Protein AF-A0A0F9GVN6-F1 (afdb_monomer_lite)

Foldseek 3Di:
DDDDDQDPDDDPVLVVQCVVDVVSSCLQRPLLVVLLDPPRPPSNVVSVLVNLADAPVVQLVVLLVVLVVVQVVVCVVPVDGDDPVVSVVSSVVSSVQLVVQQQVVVCVNPSNPHYHHPCSVVVHDD

Sequence (126 aa):
MGEIIQKHAWSSSRVKIMRECMKKYWYTYCLSWAGWKSSAPQDRQRAYMLKNMTNMPMFVGSITHDTIEMVIREGRKTGTWMSLEDAQKHAVQALRIGWLDSTNKRWQGSPKHHTNLAEHFYDEEI

Radius of gyration: 17.51 Å; chains: 1; bounding box: 41×37×42 Å

pLDDT: mean 93.63, std 9.24, range [40.44, 98.56]

Structure (mmCIF, N/CA/C/O backbone):
data_AF-A0A0F9GVN6-F1
#
_entry.id   AF-A0A0F9GVN6-F1
#
loop_
_atom_site.group_PDB
_atom_site.id
_atom_site.type_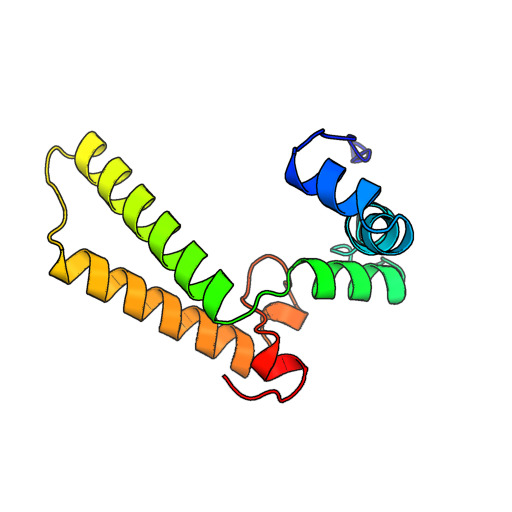symbol
_atom_site.label_atom_id
_atom_site.label_alt_id
_atom_site.label_comp_id
_atom_site.label_asym_id
_atom_site.label_entity_id
_atom_site.label_seq_id
_atom_site.pdbx_PDB_ins_code
_atom_site.Cartn_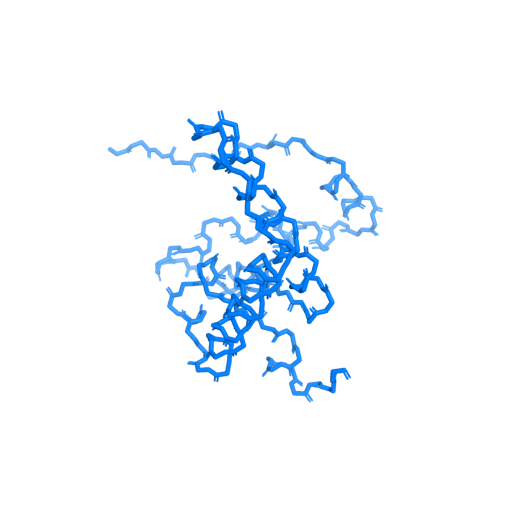x
_atom_site.Cartn_y
_atom_site.Cartn_z
_atom_site.occupancy
_atom_site.B_iso_or_equiv
_atom_site.auth_seq_id
_atom_site.auth_comp_id
_atom_site.auth_asym_id
_atom_site.auth_atom_id
_atom_site.pdbx_PDB_model_num
ATOM 1 N N . MET A 1 1 ? 19.279 24.370 -2.836 1.00 40.44 1 MET A N 1
ATOM 2 C CA . MET A 1 1 ? 18.335 23.238 -2.682 1.00 40.44 1 MET A CA 1
ATOM 3 C C . MET A 1 1 ? 19.133 22.043 -2.187 1.00 40.44 1 MET A C 1
ATOM 5 O O . MET A 1 1 ? 20.092 21.687 -2.855 1.00 40.44 1 MET A O 1
ATOM 9 N N . GLY A 1 2 ? 18.822 21.499 -1.008 1.00 54.03 2 GLY A N 1
ATOM 10 C CA . GLY A 1 2 ? 19.566 20.365 -0.446 1.00 54.03 2 GLY A CA 1
ATOM 11 C C . GLY A 1 2 ? 19.325 19.083 -1.243 1.00 54.03 2 GLY A C 1
ATOM 12 O O . GLY A 1 2 ? 18.186 18.772 -1.589 1.00 54.03 2 GLY A O 1
ATOM 13 N N . GLU A 1 3 ? 20.390 18.352 -1.556 1.00 63.12 3 GLU A N 1
ATOM 14 C CA . GLU A 1 3 ? 20.300 17.077 -2.261 1.00 63.12 3 GLU A CA 1
ATOM 15 C C . GLU A 1 3 ? 19.770 15.989 -1.312 1.00 63.12 3 GLU A C 1
ATOM 17 O O . GLU A 1 3 ? 20.313 15.759 -0.230 1.00 63.12 3 GLU A O 1
ATOM 22 N N . ILE A 1 4 ? 18.672 15.322 -1.685 1.00 66.94 4 ILE A N 1
ATOM 23 C CA . ILE A 1 4 ? 18.122 14.211 -0.897 1.00 66.94 4 ILE A CA 1
ATOM 24 C C . ILE A 1 4 ? 18.977 12.969 -1.162 1.00 66.94 4 ILE A C 1
ATOM 26 O O . ILE A 1 4 ? 18.778 12.253 -2.145 1.00 66.94 4 ILE A O 1
ATOM 30 N N . ILE A 1 5 ? 19.922 12.708 -0.263 1.00 68.00 5 ILE A N 1
ATOM 31 C CA . ILE A 1 5 ? 20.780 11.521 -0.297 1.00 68.00 5 ILE A CA 1
ATOM 32 C C . ILE A 1 5 ? 19.979 10.293 0.159 1.00 68.00 5 ILE A C 1
ATOM 34 O O . ILE A 1 5 ? 19.183 10.358 1.102 1.00 68.00 5 ILE A O 1
ATOM 38 N N . GLN A 1 6 ? 20.203 9.149 -0.492 1.00 67.56 6 GLN A N 1
ATOM 39 C CA . GLN A 1 6 ? 19.605 7.874 -0.100 1.00 67.56 6 GLN A CA 1
ATOM 40 C C . GLN A 1 6 ? 20.126 7.429 1.275 1.00 67.56 6 GLN A C 1
ATOM 42 O O . GLN A 1 6 ? 21.176 6.792 1.396 1.00 67.56 6 GLN A O 1
ATOM 47 N N . LYS A 1 7 ? 19.367 7.717 2.335 1.00 66.19 7 LYS A N 1
ATOM 48 C CA . LYS A 1 7 ? 19.651 7.168 3.665 1.00 66.19 7 LYS A CA 1
ATOM 49 C C . LYS A 1 7 ? 19.312 5.679 3.683 1.00 66.19 7 LYS A C 1
ATOM 51 O O . LYS A 1 7 ? 18.176 5.267 3.439 1.00 66.19 7 LYS A O 1
ATOM 56 N N . HIS A 1 8 ? 20.311 4.854 3.972 1.00 67.75 8 HIS A N 1
ATOM 57 C CA . HIS A 1 8 ? 20.140 3.414 4.105 1.00 67.75 8 HIS A CA 1
ATOM 58 C C . HIS A 1 8 ? 19.530 3.105 5.477 1.00 67.75 8 HIS A C 1
ATOM 60 O O . HIS A 1 8 ? 20.239 2.840 6.438 1.00 67.75 8 HIS A O 1
ATOM 66 N N . ALA A 1 9 ? 18.202 3.184 5.579 1.00 72.50 9 ALA A N 1
ATOM 67 C CA . ALA A 1 9 ? 17.482 2.763 6.777 1.00 72.50 9 ALA A CA 1
ATOM 68 C C . ALA A 1 9 ? 17.373 1.229 6.834 1.00 72.50 9 ALA A C 1
ATOM 70 O O . ALA A 1 9 ? 17.017 0.592 5.832 1.00 72.50 9 ALA A O 1
ATOM 71 N N . TRP A 1 10 ? 17.677 0.652 7.997 1.00 85.62 10 TRP A N 1
ATOM 72 C CA . TRP A 1 10 ? 17.495 -0.768 8.295 1.00 85.62 10 TRP A CA 1
ATOM 73 C C . TRP A 1 10 ? 16.026 -1.066 8.626 1.00 85.62 10 TRP A C 1
ATOM 75 O O . TRP A 1 10 ? 15.375 -0.293 9.325 1.00 85.62 10 TRP A O 1
ATOM 85 N N . SER A 1 11 ? 15.508 -2.194 8.139 1.00 90.56 11 SER A N 1
ATOM 86 C CA . SER A 1 11 ? 14.257 -2.791 8.618 1.00 90.56 11 SER A CA 1
ATOM 87 C C . SER A 1 11 ? 14.295 -4.306 8.434 1.00 90.56 11 SER A C 1
ATOM 89 O O . SER A 1 11 ? 14.986 -4.812 7.542 1.00 90.56 11 SER A O 1
ATOM 91 N N . SER A 1 12 ? 13.530 -5.035 9.248 1.00 94.31 12 SER A N 1
ATOM 92 C CA . SER A 1 12 ? 13.425 -6.497 9.155 1.00 94.31 12 SER A CA 1
ATOM 93 C C . SER A 1 12 ? 12.974 -6.949 7.760 1.00 94.31 12 SER A C 1
ATOM 95 O O . SER A 1 12 ? 13.613 -7.813 7.158 1.00 94.31 12 SER A O 1
ATOM 97 N N . SER A 1 13 ? 11.951 -6.307 7.188 1.00 91.56 13 SER A N 1
ATOM 98 C CA . SER A 1 13 ? 11.456 -6.603 5.836 1.00 91.56 13 SER A CA 1
ATOM 99 C C . SER A 1 13 ? 12.510 -6.353 4.754 1.00 91.56 13 SER A C 1
ATOM 101 O O . SER A 1 13 ? 12.654 -7.157 3.834 1.00 91.56 13 SER A O 1
ATOM 103 N N . ARG A 1 14 ? 13.300 -5.277 4.879 1.00 92.19 14 ARG A N 1
ATOM 104 C CA . ARG A 1 14 ? 14.360 -4.950 3.916 1.00 92.19 14 ARG A CA 1
ATOM 105 C C . ARG A 1 14 ? 15.487 -5.983 3.944 1.00 92.19 14 ARG A C 1
ATOM 107 O O . ARG A 1 14 ? 15.942 -6.410 2.884 1.00 92.19 14 ARG A O 1
ATOM 114 N N . VAL A 1 15 ? 15.899 -6.421 5.136 1.00 94.00 15 VAL A N 1
ATOM 115 C CA . VAL A 1 15 ? 16.897 -7.494 5.296 1.00 94.00 15 VAL A CA 1
ATOM 116 C C . VAL A 1 15 ? 16.367 -8.821 4.761 1.00 94.00 15 VAL A C 1
ATOM 118 O O . VAL A 1 15 ? 17.110 -9.539 4.096 1.00 94.00 15 VAL A O 1
ATOM 121 N N . LYS A 1 16 ? 15.088 -9.137 4.997 1.00 95.81 16 LYS A N 1
ATOM 122 C CA . LYS A 1 16 ? 14.457 -10.350 4.462 1.00 95.81 16 LYS A CA 1
ATOM 123 C C . LYS A 1 16 ? 14.515 -10.380 2.932 1.00 95.81 16 LYS A C 1
ATOM 125 O O . LYS A 1 16 ? 14.999 -11.361 2.383 1.00 95.81 16 LYS A O 1
ATOM 130 N N . ILE A 1 17 ? 14.122 -9.294 2.260 1.00 95.31 17 ILE A N 1
ATOM 131 C CA . ILE A 1 17 ? 14.180 -9.191 0.788 1.00 95.31 17 ILE A CA 1
ATOM 132 C C . ILE A 1 17 ? 15.619 -9.322 0.273 1.00 95.31 17 ILE A C 1
ATOM 134 O O . ILE A 1 17 ? 15.854 -10.003 -0.720 1.00 95.31 17 ILE A O 1
ATOM 138 N N . MET A 1 18 ? 16.583 -8.690 0.949 1.00 94.56 18 MET A N 1
ATOM 139 C CA . MET A 1 18 ? 18.003 -8.790 0.595 1.00 94.56 18 MET A CA 1
ATOM 140 C C . MET A 1 18 ? 18.510 -10.236 0.654 1.00 94.56 18 MET A C 1
ATOM 142 O O . MET A 1 18 ? 19.174 -10.685 -0.275 1.00 94.56 18 MET A O 1
ATOM 146 N N . ARG A 1 19 ? 18.175 -10.959 1.732 1.00 96.06 19 ARG A N 1
ATOM 147 C CA . ARG A 1 19 ? 18.558 -12.366 1.929 1.00 96.06 19 ARG A CA 1
ATOM 148 C C . ARG A 1 19 ? 17.839 -13.315 0.972 1.00 96.06 19 ARG A C 1
ATOM 150 O O . ARG A 1 19 ? 18.418 -14.322 0.593 1.00 96.06 19 ARG A O 1
ATOM 157 N N . GLU A 1 20 ? 16.602 -13.000 0.599 1.00 96.75 20 GLU A N 1
ATOM 158 C CA . GLU A 1 20 ? 15.813 -13.774 -0.362 1.00 96.75 20 GLU A CA 1
ATOM 159 C C . GLU A 1 20 ? 16.386 -13.651 -1.780 1.00 96.75 20 GLU A C 1
ATOM 161 O O . GLU A 1 20 ? 16.628 -14.655 -2.443 1.00 96.75 20 GLU A O 1
ATOM 166 N N . CYS A 1 21 ? 16.602 -12.422 -2.263 1.00 97.44 21 CYS A N 1
ATOM 167 C CA . CYS A 1 21 ? 17.130 -12.179 -3.601 1.00 97.44 21 CYS A CA 1
ATOM 168 C C . CYS A 1 21 ? 17.722 -10.769 -3.734 1.00 97.44 21 CYS A C 1
ATOM 170 O O . CYS A 1 21 ? 17.012 -9.757 -3.705 1.00 97.44 21 CYS A O 1
ATOM 172 N N . MET A 1 22 ? 19.028 -10.693 -4.004 1.00 95.69 22 MET A N 1
ATOM 173 C CA . MET A 1 22 ? 19.733 -9.421 -4.206 1.00 95.69 22 MET A CA 1
ATOM 174 C C . MET A 1 22 ? 19.202 -8.619 -5.401 1.00 95.69 22 MET A C 1
ATOM 176 O O . MET A 1 22 ? 19.141 -7.391 -5.341 1.00 95.69 22 MET A O 1
ATOM 180 N N . LYS A 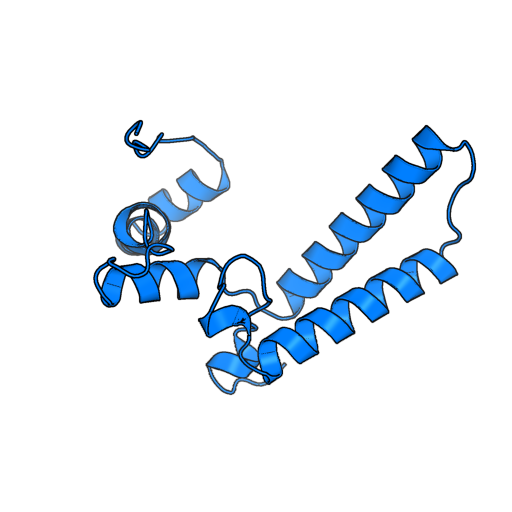1 23 ? 18.752 -9.290 -6.472 1.00 96.81 23 LYS A N 1
ATOM 181 C CA . LYS A 1 23 ? 18.144 -8.617 -7.631 1.00 96.81 23 LYS A CA 1
ATOM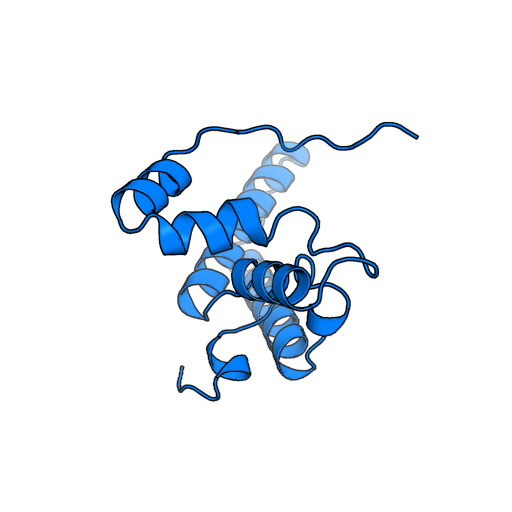 182 C C . LYS A 1 23 ? 16.818 -7.951 -7.244 1.00 96.81 23 LYS A C 1
ATOM 184 O O . LYS A 1 23 ? 16.614 -6.779 -7.553 1.00 96.81 23 LYS A O 1
ATOM 189 N N . LYS A 1 24 ? 15.956 -8.651 -6.496 1.00 96.06 24 LYS A N 1
ATOM 190 C CA . LYS A 1 24 ? 14.696 -8.109 -5.949 1.00 96.06 24 LYS A CA 1
ATOM 191 C C . LYS A 1 24 ? 14.957 -6.908 -5.040 1.00 96.06 24 LYS A C 1
ATOM 193 O O . LYS A 1 24 ? 14.299 -5.875 -5.175 1.00 96.06 24 LYS A O 1
ATOM 198 N N . TYR A 1 25 ? 15.955 -7.013 -4.162 1.00 95.19 25 TYR A N 1
ATOM 199 C CA . TYR A 1 25 ? 16.393 -5.909 -3.310 1.00 95.19 25 TYR A CA 1
ATOM 200 C C . TYR A 1 25 ? 16.823 -4.688 -4.125 1.00 95.19 25 TYR A C 1
ATOM 202 O O . TYR A 1 25 ? 16.386 -3.572 -3.835 1.00 95.19 25 TYR A O 1
ATOM 210 N N . TRP A 1 26 ? 17.631 -4.897 -5.166 1.00 95.44 26 TRP A N 1
ATOM 211 C CA . TRP A 1 26 ? 18.104 -3.819 -6.024 1.00 95.44 26 TRP A CA 1
ATOM 212 C C . TRP A 1 26 ? 16.945 -3.083 -6.705 1.00 95.44 26 TRP A C 1
ATOM 214 O O . TRP A 1 26 ? 16.871 -1.863 -6.583 1.00 95.44 26 TRP A O 1
ATOM 224 N N . TYR A 1 27 ? 15.984 -3.785 -7.318 1.00 96.44 27 TYR A N 1
ATOM 225 C CA . TYR A 1 27 ? 14.803 -3.136 -7.912 1.00 96.44 27 TYR A CA 1
ATOM 226 C C . TYR A 1 27 ? 13.966 -2.377 -6.869 1.00 96.44 27 TYR A C 1
ATOM 228 O O . TYR A 1 27 ? 13.569 -1.232 -7.089 1.00 96.44 27 TYR A O 1
ATOM 236 N N . THR A 1 28 ? 13.749 -2.986 -5.700 1.00 94.75 28 THR A N 1
ATOM 237 C CA . THR A 1 28 ? 12.856 -2.455 -4.657 1.00 94.75 28 THR A CA 1
ATOM 238 C C . THR A 1 28 ? 13.443 -1.248 -3.927 1.00 94.75 28 THR A C 1
ATOM 240 O O . THR A 1 28 ? 12.715 -0.309 -3.597 1.00 94.75 28 THR A O 1
ATOM 243 N N . TYR A 1 29 ? 14.746 -1.233 -3.649 1.00 92.88 29 TYR A N 1
ATOM 244 C CA . TYR A 1 29 ? 15.357 -0.218 -2.784 1.00 92.88 29 TYR A CA 1
ATOM 245 C C . TYR A 1 29 ? 16.392 0.661 -3.478 1.00 92.88 29 TYR A C 1
ATOM 247 O O . TYR A 1 29 ? 16.543 1.807 -3.058 1.00 92.88 29 TYR A O 1
ATOM 255 N N . CYS A 1 30 ? 17.082 0.159 -4.505 1.00 93.00 30 CYS A N 1
ATOM 256 C CA . CYS A 1 30 ? 18.135 0.897 -5.201 1.00 93.00 30 CYS A CA 1
ATOM 257 C C . CYS A 1 30 ? 17.605 1.565 -6.473 1.00 93.00 30 CYS A C 1
ATOM 259 O O . CYS A 1 30 ? 17.610 2.789 -6.551 1.00 93.00 30 CYS A O 1
ATOM 261 N N . LEU A 1 31 ? 17.102 0.794 -7.445 1.00 95.69 31 LEU A N 1
ATOM 262 C CA . LEU A 1 31 ? 16.656 1.346 -8.725 1.00 95.69 31 LEU A CA 1
ATOM 263 C C . LEU A 1 31 ? 15.455 2.274 -8.555 1.00 95.69 31 LEU A C 1
ATOM 265 O O . LEU A 1 31 ? 15.450 3.352 -9.135 1.00 95.69 31 LEU A O 1
ATOM 269 N N . SER A 1 32 ? 14.470 1.885 -7.741 1.00 95.25 32 SER A N 1
ATOM 270 C CA . SER A 1 32 ? 13.261 2.681 -7.489 1.00 95.25 32 SER A CA 1
ATOM 271 C C . SER A 1 32 ? 13.521 4.014 -6.774 1.00 95.25 32 SER A C 1
ATOM 273 O O . SER A 1 32 ? 12.636 4.874 -6.720 1.00 95.25 32 SER A O 1
ATOM 275 N N . TRP A 1 33 ? 14.703 4.202 -6.178 1.00 93.12 33 TRP A N 1
ATOM 276 C CA . TRP A 1 33 ? 15.039 5.444 -5.494 1.00 93.12 33 TRP A CA 1
ATOM 277 C C . TRP A 1 33 ? 15.026 6.615 -6.479 1.00 93.12 33 TRP A C 1
ATOM 279 O O . TRP A 1 33 ? 15.547 6.520 -7.585 1.00 93.12 33 TRP A O 1
ATOM 289 N N . ALA A 1 34 ? 14.426 7.734 -6.072 1.00 93.00 34 ALA A N 1
ATOM 290 C CA . ALA A 1 34 ? 14.180 8.908 -6.910 1.00 93.00 34 ALA A CA 1
ATOM 291 C C . ALA A 1 34 ? 13.292 8.665 -8.149 1.00 93.00 34 ALA A C 1
ATOM 293 O O . ALA A 1 34 ? 13.197 9.554 -8.992 1.00 93.00 34 ALA A O 1
ATOM 294 N N . GLY A 1 35 ? 12.603 7.522 -8.257 1.00 94.44 35 GLY A N 1
ATOM 295 C CA . GLY A 1 35 ? 11.698 7.240 -9.378 1.00 94.44 35 GLY A CA 1
ATOM 296 C C . GLY A 1 35 ? 10.368 7.988 -9.365 1.00 94.44 35 GLY A C 1
ATOM 297 O O . GLY A 1 35 ? 9.609 7.868 -10.314 1.00 94.44 35 GLY A O 1
ATOM 298 N N . TRP A 1 36 ? 10.108 8.808 -8.344 1.00 93.56 36 TRP A N 1
ATOM 299 C CA . TRP A 1 36 ? 8.999 9.770 -8.337 1.00 93.56 36 TRP A CA 1
ATOM 300 C C . TRP A 1 36 ? 9.297 11.053 -9.129 1.00 93.56 36 TRP A C 1
ATOM 302 O O . TRP A 1 36 ? 8.402 11.867 -9.334 1.00 93.56 36 TRP A O 1
ATOM 312 N N . LYS A 1 37 ? 10.556 11.298 -9.519 1.00 94.00 37 LYS A N 1
ATOM 313 C CA . LYS A 1 37 ? 10.917 12.488 -10.299 1.00 94.00 37 LYS A CA 1
ATOM 314 C C . LYS A 1 37 ? 10.464 12.299 -11.745 1.00 94.00 37 LYS A C 1
ATOM 316 O O . LYS A 1 37 ? 10.812 11.294 -12.356 1.00 94.00 37 LYS A O 1
ATOM 321 N N . SER A 1 38 ? 9.802 13.300 -12.321 1.00 90.88 38 SER A N 1
ATOM 322 C CA . SER A 1 38 ? 9.414 13.297 -13.742 1.00 90.88 38 SER A CA 1
ATOM 323 C C . SER A 1 38 ? 10.611 13.175 -14.695 1.00 90.88 38 SER A C 1
ATOM 325 O O . SER A 1 38 ? 10.482 12.621 -15.780 1.00 90.88 38 SER A O 1
ATOM 327 N N . SER A 1 39 ? 11.789 13.646 -14.272 1.00 94.81 39 SER A N 1
ATOM 328 C CA . SER A 1 39 ? 13.052 13.541 -15.012 1.00 94.81 39 SER A CA 1
ATOM 329 C C . SER A 1 39 ? 13.814 12.230 -14.788 1.00 94.81 39 SER A C 1
ATOM 331 O O . SER A 1 39 ? 14.909 12.061 -15.324 1.00 94.81 39 SER A O 1
ATOM 333 N N . ALA A 1 40 ? 13.298 11.305 -13.971 1.00 94.56 40 ALA A N 1
ATOM 334 C CA . ALA A 1 40 ? 13.962 10.026 -13.753 1.00 94.56 40 ALA A CA 1
ATOM 335 C C . ALA A 1 40 ? 13.940 9.166 -15.033 1.00 94.56 40 ALA A C 1
ATOM 337 O O . ALA A 1 40 ? 12.959 9.211 -15.774 1.00 94.56 40 ALA A O 1
ATOM 338 N N . PRO A 1 41 ? 14.963 8.330 -15.276 1.00 96.75 41 PRO A N 1
ATOM 339 C CA . PRO A 1 41 ? 14.917 7.316 -16.327 1.00 96.75 41 PRO A CA 1
ATOM 340 C C . PRO A 1 41 ? 13.671 6.416 -16.233 1.00 96.75 41 PRO A C 1
ATOM 342 O O . PRO A 1 41 ? 13.172 6.147 -15.135 1.00 96.75 41 PRO A O 1
ATOM 345 N N . GLN A 1 42 ? 13.163 5.951 -17.379 1.00 95.94 42 GLN A N 1
ATOM 346 C CA . GLN A 1 42 ? 11.897 5.205 -17.459 1.00 95.94 42 GLN A CA 1
ATOM 347 C C . GLN A 1 42 ? 11.899 3.913 -16.627 1.00 95.94 42 GLN A C 1
ATOM 349 O O . GLN A 1 42 ? 10.908 3.588 -15.976 1.00 95.94 42 GLN A O 1
ATOM 354 N N . ASP A 1 43 ? 13.012 3.186 -16.608 1.00 96.75 43 ASP A N 1
ATOM 355 C CA . ASP A 1 43 ? 13.199 1.968 -15.814 1.00 96.75 43 ASP A CA 1
ATOM 356 C C . ASP A 1 43 ? 13.104 2.239 -14.303 1.00 96.75 43 ASP A C 1
ATOM 358 O O . ASP A 1 43 ? 12.465 1.483 -13.569 1.00 96.75 43 ASP A O 1
ATOM 362 N N . ARG A 1 44 ? 13.663 3.358 -13.840 1.00 97.00 44 ARG A N 1
ATOM 363 C CA . ARG A 1 44 ? 13.570 3.830 -12.455 1.00 97.00 44 ARG A CA 1
ATOM 364 C C . ARG A 1 44 ? 12.154 4.272 -12.087 1.00 97.00 44 ARG A C 1
ATOM 366 O O . ARG A 1 44 ? 11.686 3.916 -11.004 1.00 97.00 44 ARG A O 1
ATOM 373 N N . GLN A 1 45 ? 11.461 4.998 -12.968 1.00 96.62 45 GLN A N 1
ATOM 374 C CA . GLN A 1 45 ? 10.046 5.343 -12.761 1.00 96.62 45 GLN A CA 1
ATOM 375 C C . GLN A 1 45 ? 9.185 4.079 -12.667 1.00 96.62 45 GLN A C 1
ATOM 377 O O . GLN A 1 45 ? 8.383 3.933 -11.744 1.00 96.62 45 GLN A O 1
ATOM 382 N N . ARG A 1 46 ? 9.417 3.111 -13.562 1.00 96.31 46 ARG A N 1
ATOM 383 C CA . ARG A 1 46 ? 8.723 1.820 -13.555 1.00 96.31 46 ARG A CA 1
ATOM 384 C C . ARG A 1 46 ? 9.008 1.025 -12.283 1.00 96.31 46 ARG A C 1
ATOM 386 O O . ARG A 1 46 ? 8.071 0.531 -11.668 1.00 96.31 46 ARG A O 1
ATOM 393 N N . ALA A 1 47 ? 10.264 0.939 -11.847 1.00 97.25 47 ALA A N 1
ATOM 394 C CA . ALA A 1 47 ? 10.625 0.273 -10.596 1.00 97.25 47 ALA A CA 1
ATOM 395 C C . ALA A 1 47 ? 9.966 0.937 -9.376 1.00 97.25 47 ALA A C 1
ATOM 397 O O . ALA A 1 47 ? 9.541 0.247 -8.452 1.00 97.25 47 ALA A O 1
ATOM 398 N N . TYR A 1 48 ? 9.852 2.268 -9.371 1.00 97.06 48 TYR A N 1
ATOM 399 C CA . TYR A 1 48 ? 9.137 2.998 -8.327 1.00 97.06 48 TYR A CA 1
ATOM 400 C C . TYR A 1 48 ? 7.635 2.727 -8.343 1.00 97.06 48 TYR A C 1
ATOM 402 O O . TYR A 1 48 ? 7.066 2.469 -7.286 1.00 97.06 48 TYR A O 1
ATOM 410 N N . MET A 1 49 ? 7.001 2.725 -9.514 1.00 97.12 49 MET A N 1
ATOM 411 C CA . MET A 1 49 ? 5.588 2.376 -9.641 1.00 97.12 49 MET A CA 1
ATOM 412 C C . MET A 1 49 ? 5.324 0.950 -9.143 1.00 97.12 49 MET A C 1
ATOM 414 O O . MET A 1 49 ? 4.508 0.766 -8.245 1.00 97.12 49 MET A O 1
ATOM 418 N N . LEU A 1 50 ? 6.085 -0.033 -9.636 1.00 96.56 50 LEU A N 1
ATOM 419 C CA . LEU A 1 50 ? 5.920 -1.441 -9.260 1.00 96.56 50 LEU A CA 1
ATOM 420 C C . LEU A 1 50 ? 6.170 -1.680 -7.767 1.00 96.56 50 LEU A C 1
ATOM 422 O O . LEU A 1 50 ? 5.501 -2.498 -7.153 1.00 96.56 50 LEU A O 1
ATOM 426 N N . LYS A 1 51 ? 7.102 -0.942 -7.155 1.00 95.69 51 LYS A N 1
ATOM 427 C CA . LYS A 1 51 ? 7.344 -1.005 -5.708 1.00 95.69 51 LYS A CA 1
ATOM 428 C C . LYS A 1 51 ? 6.138 -0.558 -4.874 1.00 95.69 51 LYS A C 1
ATOM 430 O O . LYS A 1 51 ? 5.974 -1.065 -3.770 1.00 95.69 51 LYS A O 1
ATOM 435 N N . ASN A 1 52 ? 5.379 0.437 -5.337 1.00 96.88 52 ASN A N 1
ATOM 436 C CA . ASN A 1 52 ? 4.217 0.963 -4.609 1.00 96.88 52 ASN A CA 1
ATOM 437 C C . ASN A 1 52 ? 2.910 0.231 -4.971 1.00 96.88 52 ASN A C 1
ATOM 439 O O . ASN A 1 52 ? 1.853 0.585 -4.459 1.00 96.88 52 ASN A O 1
ATOM 443 N N . MET A 1 53 ? 2.977 -0.781 -5.837 1.00 97.12 53 MET A N 1
ATOM 444 C CA . MET A 1 53 ? 1.856 -1.669 -6.124 1.00 97.12 53 MET A CA 1
ATOM 445 C C . MET A 1 53 ? 1.521 -2.524 -4.897 1.00 97.12 53 MET A C 1
ATOM 447 O O . MET A 1 53 ? 2.399 -2.890 -4.113 1.00 97.12 53 MET A O 1
ATOM 451 N N . THR A 1 54 ? 0.247 -2.858 -4.750 1.00 97.44 54 THR A N 1
ATOM 452 C CA . THR A 1 54 ? -0.273 -3.767 -3.725 1.00 97.44 54 THR A CA 1
ATOM 453 C C . THR A 1 54 ? -1.196 -4.786 -4.387 1.00 97.44 54 THR A C 1
ATOM 455 O O . THR A 1 54 ? -1.486 -4.678 -5.572 1.00 97.44 54 THR A O 1
ATOM 458 N N . ASN A 1 55 ? -1.654 -5.780 -3.642 1.00 96.88 55 ASN A N 1
ATOM 459 C CA . ASN A 1 55 ? -2.714 -6.690 -4.068 1.00 96.88 55 ASN A CA 1
ATOM 460 C C . ASN A 1 55 ? -3.920 -6.549 -3.135 1.00 96.88 55 ASN A C 1
ATOM 462 O O . ASN A 1 55 ? -3.833 -5.859 -2.108 1.00 96.88 55 ASN A O 1
ATOM 466 N N . MET A 1 56 ? -5.038 -7.173 -3.488 1.00 96.88 56 MET A N 1
ATOM 467 C CA . MET A 1 56 ? -6.294 -7.025 -2.762 1.00 96.88 56 MET A CA 1
ATOM 468 C C . MET A 1 56 ? -6.182 -7.469 -1.289 1.00 96.88 56 MET A C 1
ATOM 470 O O . MET A 1 56 ? -6.560 -6.679 -0.416 1.00 96.88 56 MET A O 1
ATOM 474 N N . PRO A 1 57 ? -5.577 -8.629 -0.944 1.00 97.00 57 PRO A N 1
ATOM 475 C CA . PRO A 1 57 ? -5.393 -9.021 0.457 1.00 97.00 57 PRO A CA 1
ATOM 476 C C . PRO A 1 57 ? -4.532 -8.039 1.263 1.00 97.00 57 PRO A C 1
ATOM 478 O O . PRO A 1 57 ? -4.888 -7.674 2.386 1.00 97.00 57 PRO A O 1
ATOM 481 N N . MET A 1 58 ? -3.410 -7.576 0.698 1.00 97.38 58 MET A N 1
ATOM 482 C CA . MET A 1 58 ? -2.548 -6.592 1.361 1.00 97.38 58 MET A CA 1
ATOM 483 C C . MET A 1 58 ? -3.266 -5.255 1.542 1.00 97.38 58 MET A C 1
ATOM 485 O O . MET A 1 58 ? -3.142 -4.638 2.599 1.00 97.38 58 MET A O 1
ATOM 489 N N . PHE A 1 59 ? -4.046 -4.828 0.547 1.00 98.06 59 PHE A N 1
ATOM 490 C CA . PHE A 1 59 ? -4.775 -3.566 0.594 1.00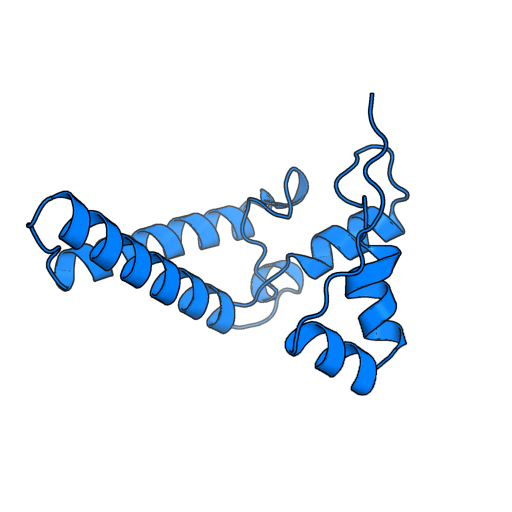 98.06 59 PHE A CA 1
ATOM 491 C C . PHE A 1 59 ? -5.871 -3.573 1.667 1.00 98.06 59 PHE A C 1
ATOM 493 O O . PHE A 1 59 ? -5.953 -2.638 2.464 1.00 98.06 59 PHE A O 1
ATOM 500 N N . VAL A 1 60 ? -6.652 -4.656 1.758 1.00 98.12 60 VAL A N 1
ATOM 501 C CA . VAL A 1 60 ? -7.636 -4.854 2.838 1.00 98.12 60 VAL A CA 1
ATOM 502 C C . VAL A 1 60 ? -6.954 -4.837 4.209 1.00 98.12 60 VAL A C 1
ATOM 504 O O . VAL A 1 60 ? -7.456 -4.205 5.143 1.00 98.12 60 VAL A O 1
ATOM 507 N N . GLY A 1 61 ? -5.789 -5.481 4.329 1.00 98.19 61 GLY A N 1
ATOM 508 C CA . GLY A 1 61 ? -4.977 -5.443 5.543 1.00 98.19 61 GLY A CA 1
ATOM 509 C C . GLY A 1 61 ? -4.587 -4.015 5.936 1.00 98.19 61 GLY A C 1
ATOM 510 O O . GLY A 1 61 ? -4.839 -3.605 7.068 1.00 98.19 61 GLY A O 1
ATOM 511 N N . SER A 1 62 ? -4.042 -3.233 5.000 1.00 98.06 62 SER A N 1
ATOM 512 C CA . SER A 1 62 ? -3.686 -1.826 5.234 1.00 98.06 62 SER A CA 1
ATOM 513 C C . SER A 1 62 ? -4.884 -0.987 5.675 1.00 98.06 62 SER A C 1
ATOM 515 O O . SER A 1 62 ? -4.803 -0.340 6.714 1.00 98.06 62 SER A O 1
ATOM 517 N N . ILE A 1 63 ? -6.022 -1.073 4.976 1.00 98.56 63 ILE A N 1
ATOM 518 C CA . ILE A 1 63 ? -7.250 -0.354 5.361 1.00 98.56 63 ILE A CA 1
ATOM 519 C C . ILE A 1 63 ? -7.685 -0.716 6.781 1.00 98.56 63 ILE A C 1
ATOM 521 O O . ILE A 1 63 ? -8.098 0.153 7.550 1.00 98.56 63 ILE A O 1
ATOM 525 N N . THR A 1 64 ? -7.599 -1.997 7.138 1.00 98.38 64 THR A N 1
ATOM 526 C CA . THR A 1 64 ? -7.966 -2.470 8.475 1.00 98.38 64 THR A CA 1
ATOM 527 C C . THR A 1 64 ? -7.063 -1.842 9.535 1.00 98.38 64 THR A C 1
ATOM 529 O O . THR A 1 64 ? -7.562 -1.304 10.524 1.00 98.38 64 THR A O 1
ATOM 532 N N . HIS A 1 65 ? -5.745 -1.851 9.316 1.00 98.50 65 HIS A N 1
ATOM 533 C CA . HIS A 1 65 ? -4.784 -1.217 10.219 1.00 98.50 65 HIS A CA 1
ATOM 534 C C . HIS A 1 65 ? -5.011 0.296 10.343 1.00 98.50 65 HIS A C 1
ATOM 536 O O . HIS A 1 65 ? -5.077 0.798 11.466 1.00 98.50 65 HIS A O 1
ATOM 542 N N . ASP A 1 66 ? -5.205 0.997 9.226 1.00 98.25 66 ASP A N 1
ATOM 543 C CA . ASP A 1 66 ? -5.436 2.446 9.200 1.00 98.25 66 ASP A CA 1
ATOM 544 C C . ASP A 1 66 ? -6.741 2.821 9.920 1.00 98.25 66 ASP A C 1
ATOM 546 O O . ASP A 1 66 ? -6.804 3.801 10.666 1.00 98.25 66 ASP A O 1
ATOM 550 N N . THR A 1 67 ? -7.786 2.002 9.755 1.00 98.44 67 THR A N 1
ATOM 551 C CA . THR A 1 67 ? -9.071 2.188 10.442 1.00 98.44 67 THR A CA 1
ATOM 552 C C . THR A 1 67 ? -8.912 2.010 11.951 1.00 98.44 67 THR A C 1
ATOM 554 O O . THR A 1 67 ? -9.398 2.838 12.719 1.00 98.44 67 THR A O 1
ATOM 557 N N . ILE A 1 68 ? -8.197 0.970 12.397 1.00 98.25 68 ILE A N 1
ATOM 558 C CA . ILE A 1 68 ? -7.919 0.743 13.824 1.00 98.25 68 ILE A CA 1
ATOM 559 C C . ILE A 1 68 ? -7.112 1.908 14.407 1.00 98.25 68 ILE A C 1
ATOM 561 O O . ILE A 1 68 ? -7.448 2.405 15.485 1.00 98.25 68 ILE A O 1
ATOM 565 N N . GLU A 1 69 ? -6.073 2.369 13.704 1.00 98.38 69 GLU A N 1
ATOM 566 C CA . GLU A 1 69 ? -5.282 3.526 14.129 1.00 98.38 69 GLU A CA 1
ATOM 567 C C . GLU A 1 69 ? -6.168 4.766 14.295 1.00 98.38 69 GLU A C 1
ATOM 569 O O . GLU A 1 69 ? -6.105 5.431 15.332 1.00 98.38 69 GLU A O 1
ATOM 574 N N . MET A 1 70 ? -7.020 5.054 13.308 1.00 97.81 70 MET A N 1
ATOM 575 C CA . MET A 1 70 ? -7.945 6.185 13.337 1.00 97.81 70 MET A CA 1
ATOM 576 C C . MET A 1 70 ? -8.887 6.111 14.544 1.00 97.81 70 MET A C 1
ATOM 578 O O . MET A 1 70 ? -8.971 7.081 15.299 1.00 97.81 70 MET A O 1
ATOM 582 N N . VAL A 1 71 ? -9.514 4.956 14.791 1.00 98.19 71 VAL A N 1
ATOM 583 C CA . VAL A 1 71 ? -10.406 4.755 15.946 1.00 98.19 71 VAL A CA 1
ATOM 584 C C . VAL A 1 71 ? -9.668 5.010 17.262 1.00 98.19 71 VAL A C 1
ATOM 586 O O . VAL A 1 71 ? -10.177 5.722 18.129 1.00 98.19 71 VAL A O 1
ATOM 589 N N . ILE A 1 72 ? -8.449 4.479 17.411 1.00 98.25 72 ILE A N 1
ATOM 590 C CA . ILE A 1 72 ? -7.640 4.668 18.623 1.00 98.25 72 ILE A CA 1
ATOM 591 C C . ILE A 1 72 ? -7.246 6.133 18.803 1.00 98.25 72 ILE A C 1
ATOM 593 O O . ILE A 1 72 ? -7.329 6.667 19.912 1.00 98.25 72 ILE A O 1
ATOM 597 N N . ARG A 1 73 ? -6.798 6.786 17.730 1.00 97.94 73 ARG A N 1
ATOM 598 C CA . ARG A 1 73 ? -6.322 8.168 17.770 1.00 97.94 73 ARG A CA 1
ATOM 599 C C . ARG A 1 73 ? -7.448 9.134 18.122 1.00 97.94 73 ARG A C 1
ATOM 601 O O . ARG A 1 73 ? -7.275 9.948 19.028 1.00 97.94 73 ARG A O 1
ATOM 608 N N . GLU A 1 74 ? -8.593 9.030 17.451 1.00 97.06 74 GLU A N 1
ATOM 609 C CA . GLU A 1 74 ? -9.732 9.917 17.703 1.00 97.06 74 GLU A CA 1
ATOM 610 C C . GLU A 1 74 ? -10.390 9.626 19.058 1.00 97.06 74 GLU A C 1
ATOM 612 O O . GLU A 1 74 ? -10.723 10.565 19.786 1.00 97.06 74 GLU A O 1
ATOM 617 N N . GLY A 1 75 ? -10.475 8.354 19.461 1.00 97.69 75 GLY A N 1
ATOM 618 C CA . GLY A 1 75 ? -10.966 7.965 20.785 1.00 97.69 75 GLY A CA 1
ATOM 619 C C . GLY A 1 75 ? -10.119 8.539 21.919 1.00 97.69 75 GLY A C 1
ATOM 620 O O . GLY A 1 75 ? -10.647 9.149 22.846 1.00 97.69 75 GLY A O 1
ATOM 621 N N . ARG A 1 76 ? -8.786 8.449 21.813 1.00 97.62 76 ARG A N 1
ATOM 622 C CA . ARG A 1 76 ? -7.866 9.053 22.795 1.00 97.62 76 ARG A CA 1
ATOM 623 C C . ARG A 1 76 ? -7.937 10.577 22.827 1.00 97.62 76 ARG A C 1
ATOM 625 O O . ARG A 1 76 ? -7.754 11.164 23.887 1.00 97.62 76 ARG A O 1
ATOM 632 N N . LYS A 1 77 ? -8.162 11.215 21.678 1.00 97.44 77 LYS A N 1
ATOM 633 C CA . LYS A 1 77 ? -8.206 12.676 21.553 1.00 97.44 77 LYS A CA 1
ATOM 634 C C . LYS A 1 77 ? -9.510 13.276 22.082 1.00 97.44 77 LYS A C 1
ATOM 636 O O . LYS A 1 77 ? -9.479 14.348 22.676 1.00 97.44 77 LYS A O 1
ATOM 641 N N . THR A 1 78 ? -10.641 12.621 21.830 1.00 96.81 78 THR A N 1
ATOM 642 C CA . THR A 1 78 ? -11.983 13.166 22.106 1.00 96.81 78 THR A CA 1
ATOM 643 C C . THR A 1 78 ? -12.656 12.548 23.330 1.00 96.81 78 THR A C 1
ATOM 645 O O . THR A 1 78 ? -13.649 13.084 23.813 1.00 96.81 78 THR A O 1
ATOM 648 N N . GLY A 1 79 ? -12.160 11.405 23.814 1.00 96.50 79 GLY A N 1
ATOM 649 C CA . GLY A 1 79 ? -12.818 10.595 24.842 1.00 96.50 79 GLY A CA 1
ATOM 650 C C . GLY A 1 79 ? -14.030 9.804 24.334 1.00 96.50 79 GLY A C 1
ATOM 651 O O . GLY A 1 79 ? -14.596 9.022 25.093 1.00 96.50 79 GLY A O 1
ATOM 652 N N . THR A 1 80 ? -14.419 9.971 23.065 1.00 95.19 80 THR A N 1
ATOM 653 C CA . THR A 1 80 ? -15.554 9.274 22.448 1.00 95.19 80 THR A CA 1
ATOM 654 C C . THR A 1 80 ? -15.052 8.234 21.458 1.00 95.19 80 THR A C 1
ATOM 656 O O . THR A 1 80 ? -14.313 8.550 20.528 1.00 95.19 80 THR A O 1
ATOM 659 N N . TRP A 1 81 ? -15.466 6.984 21.647 1.00 95.94 81 TRP A N 1
ATOM 660 C CA . TRP A 1 81 ? -15.044 5.869 20.805 1.00 95.94 81 TRP A CA 1
ATOM 661 C C . TRP A 1 81 ? -16.024 5.650 19.656 1.00 95.94 81 TRP A C 1
ATOM 663 O O . TRP A 1 81 ? -17.237 5.644 19.855 1.00 95.94 81 TRP A O 1
ATOM 673 N N . MET A 1 82 ? -15.483 5.450 18.456 1.00 96.44 82 MET A N 1
ATOM 674 C CA . MET A 1 82 ? -16.272 5.096 17.280 1.00 96.44 82 MET A CA 1
ATOM 675 C C . MET A 1 82 ? -16.904 3.711 17.459 1.00 96.44 82 MET A C 1
ATOM 677 O O . MET A 1 82 ? -16.269 2.797 17.991 1.00 96.44 82 MET A O 1
ATOM 681 N N . SER A 1 83 ? -18.143 3.550 16.992 1.00 97.56 83 SER A N 1
ATOM 682 C CA . SER A 1 83 ? -18.800 2.245 16.972 1.00 97.56 83 SER A CA 1
ATOM 683 C C . SER A 1 83 ? -18.115 1.298 15.975 1.00 97.56 83 SER A C 1
ATOM 685 O O . SER A 1 83 ? -17.487 1.732 15.006 1.00 97.56 83 SER A O 1
ATOM 687 N N . LEU A 1 84 ? -18.260 -0.016 16.181 1.00 97.31 84 LEU A N 1
ATOM 688 C CA . LEU A 1 84 ? -17.762 -1.006 15.220 1.00 97.31 84 LEU A CA 1
ATOM 689 C C . LEU A 1 84 ? -18.389 -0.806 13.832 1.00 97.31 84 LEU A C 1
ATOM 691 O O . LEU A 1 84 ? -17.695 -0.914 12.824 1.00 97.31 84 LEU A O 1
ATOM 695 N N . GLU A 1 85 ? -19.683 -0.491 13.784 1.00 98.19 85 GLU A N 1
ATOM 696 C CA . GLU A 1 85 ? -20.412 -0.291 12.533 1.00 98.19 85 GLU A CA 1
ATOM 697 C C . GLU A 1 85 ? -19.859 0.904 11.743 1.00 98.19 85 GLU A C 1
ATOM 699 O O . GLU A 1 85 ? -19.634 0.805 10.536 1.00 98.19 85 GLU A O 1
ATOM 704 N N . ASP A 1 86 ? -19.572 2.020 12.415 1.00 97.88 86 ASP A N 1
ATOM 705 C CA . ASP A 1 86 ? -19.008 3.205 11.762 1.00 97.88 86 ASP A CA 1
ATOM 706 C C . ASP A 1 86 ? -17.573 2.962 11.285 1.00 97.88 86 ASP A C 1
ATOM 708 O O . ASP A 1 86 ? -17.208 3.375 10.181 1.00 97.88 86 ASP A O 1
ATOM 712 N N . ALA A 1 87 ? -16.777 2.219 12.060 1.00 98.06 87 ALA A N 1
ATOM 713 C CA . ALA A 1 87 ? -15.437 1.810 11.648 1.00 98.06 87 ALA A CA 1
ATOM 714 C C . ALA A 1 87 ? -15.484 0.904 10.405 1.00 98.06 87 ALA A C 1
ATOM 716 O O . ALA A 1 87 ? -14.722 1.101 9.458 1.00 98.06 87 ALA A O 1
ATOM 717 N N . GLN A 1 88 ? -16.421 -0.047 10.355 1.00 98.31 88 GLN A N 1
ATOM 718 C CA . GLN A 1 88 ? -16.633 -0.896 9.180 1.00 98.31 88 GLN A CA 1
ATOM 719 C C . GLN A 1 88 ? -17.078 -0.082 7.960 1.00 98.31 88 GLN A C 1
ATOM 721 O O . GLN A 1 88 ? -16.546 -0.283 6.867 1.00 98.31 88 GLN A O 1
ATOM 726 N N . LYS A 1 89 ? -17.999 0.877 8.129 1.00 98.31 89 LYS A N 1
ATOM 727 C CA . LYS A 1 89 ? -18.405 1.797 7.053 1.00 98.31 89 LYS A CA 1
ATOM 728 C C . LYS A 1 89 ? -17.215 2.597 6.526 1.00 98.31 89 LYS A C 1
ATOM 730 O O . LYS A 1 89 ? -17.064 2.724 5.311 1.00 98.31 89 LYS A O 1
ATOM 735 N N . HIS A 1 90 ? -16.352 3.087 7.416 1.00 97.94 90 HIS A N 1
ATOM 736 C CA . HIS A 1 90 ? -15.131 3.793 7.036 1.00 97.94 90 HIS A CA 1
ATOM 737 C C . HIS A 1 90 ? -14.186 2.900 6.220 1.00 97.94 90 HIS A C 1
ATOM 739 O O . HIS A 1 90 ? -13.751 3.295 5.138 1.00 97.94 90 HIS A O 1
ATOM 745 N N . ALA A 1 91 ? -13.934 1.674 6.685 1.00 98.44 91 ALA A N 1
ATOM 746 C CA . ALA A 1 91 ? -13.083 0.712 5.990 1.00 98.44 91 ALA A CA 1
ATOM 747 C C . ALA A 1 91 ? -13.630 0.352 4.596 1.00 98.44 91 ALA A C 1
ATOM 749 O O . ALA A 1 91 ? -12.899 0.389 3.607 1.00 98.44 91 ALA A O 1
ATOM 750 N N . VAL A 1 92 ? -14.934 0.074 4.481 1.00 98.31 92 VAL A N 1
ATOM 751 C CA . VAL A 1 92 ? -15.587 -0.201 3.188 1.00 98.31 92 VAL A CA 1
ATOM 752 C C . VAL A 1 92 ? -15.488 1.004 2.252 1.00 98.31 92 VAL A C 1
ATOM 754 O O . VAL A 1 92 ? -15.254 0.837 1.054 1.00 98.31 92 VAL A O 1
ATOM 757 N N . GLN A 1 93 ? -15.634 2.223 2.773 1.00 98.44 93 GLN A N 1
ATOM 758 C CA . GLN A 1 93 ? -15.486 3.426 1.960 1.00 98.44 93 GLN A CA 1
ATOM 759 C C . GLN A 1 93 ? -14.045 3.602 1.461 1.00 98.44 93 GLN A C 1
ATOM 761 O O . GLN A 1 93 ? -13.848 3.900 0.283 1.00 98.44 93 GLN A O 1
ATOM 766 N N . ALA A 1 94 ? -13.043 3.370 2.313 1.00 98.12 94 ALA A N 1
ATOM 767 C CA . ALA A 1 94 ? -11.634 3.404 1.922 1.00 98.12 94 ALA A CA 1
ATOM 768 C C . ALA A 1 94 ? -11.315 2.348 0.848 1.00 98.12 94 ALA A C 1
ATOM 770 O O . ALA A 1 94 ? -10.642 2.653 -0.140 1.00 98.12 94 ALA A O 1
ATOM 771 N N . LEU A 1 95 ? -11.882 1.144 0.982 1.00 98.19 95 LEU A N 1
ATOM 772 C CA . LEU A 1 95 ? -11.770 0.079 -0.014 1.00 98.19 95 LEU A CA 1
ATOM 773 C C . LEU A 1 95 ? -12.326 0.513 -1.372 1.00 98.19 95 LEU A C 1
ATOM 775 O O . LEU A 1 95 ? -11.643 0.381 -2.384 1.00 98.19 95 LEU A O 1
ATOM 779 N N . ARG A 1 96 ? -13.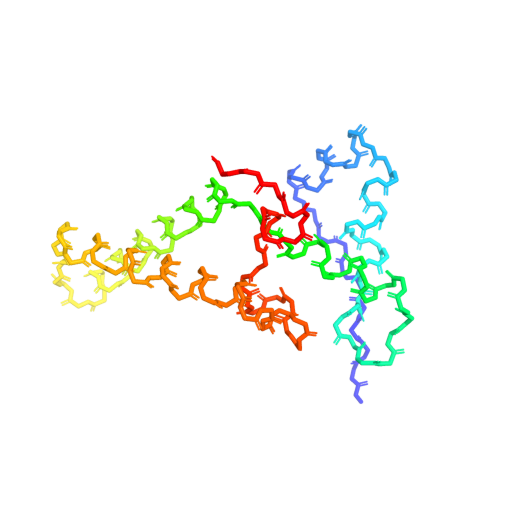539 1.081 -1.397 1.00 98.12 96 ARG A N 1
ATOM 780 C CA . ARG A 1 96 ? -14.180 1.576 -2.628 1.00 98.12 96 ARG A CA 1
ATOM 781 C C . ARG A 1 96 ? -13.360 2.671 -3.303 1.00 98.12 96 ARG A C 1
ATOM 783 O O . ARG A 1 96 ? -13.230 2.663 -4.524 1.00 98.12 96 ARG A O 1
ATOM 790 N N . ILE A 1 97 ? -12.802 3.599 -2.525 1.00 97.81 97 ILE A N 1
ATOM 791 C CA . ILE A 1 97 ? -11.952 4.671 -3.056 1.00 97.81 97 ILE A CA 1
ATOM 792 C C . ILE A 1 97 ? -10.693 4.082 -3.697 1.00 97.81 97 ILE A C 1
ATOM 794 O O . ILE A 1 97 ? -10.403 4.398 -4.848 1.00 97.81 97 ILE A O 1
ATOM 798 N N . GLY A 1 98 ? -9.976 3.195 -3.002 1.00 97.50 98 GLY A N 1
ATOM 799 C CA . GLY A 1 98 ? -8.763 2.588 -3.555 1.00 97.50 98 GLY A CA 1
ATOM 800 C C . GLY A 1 98 ? -9.027 1.677 -4.753 1.00 97.50 98 GLY A C 1
ATOM 801 O O . GLY A 1 98 ? -8.248 1.667 -5.705 1.00 97.50 98 GLY A O 1
ATOM 802 N N . TRP A 1 99 ? -10.159 0.970 -4.753 1.00 97.62 99 TRP A N 1
ATOM 803 C CA . TRP A 1 99 ? -10.626 0.212 -5.910 1.00 97.62 99 TRP A CA 1
ATOM 804 C C . TRP A 1 99 ? -10.771 1.120 -7.137 1.00 97.62 99 TRP A C 1
ATOM 806 O O . TRP A 1 99 ? -10.145 0.876 -8.167 1.00 97.62 99 TRP A O 1
ATOM 816 N N . LEU A 1 100 ? -11.516 2.225 -6.998 1.00 97.62 100 LEU A N 1
ATOM 817 C CA . LEU A 1 100 ? -11.705 3.209 -8.065 1.00 97.62 100 LEU A CA 1
ATOM 818 C C . LEU A 1 100 ? -10.394 3.882 -8.488 1.00 97.62 100 LEU A C 1
ATOM 820 O O . LEU A 1 100 ? -10.214 4.149 -9.676 1.00 97.62 100 LEU A O 1
ATOM 824 N N . ASP A 1 101 ? -9.482 4.164 -7.557 1.00 96.94 101 ASP A N 1
ATOM 825 C CA . ASP A 1 101 ? -8.160 4.714 -7.872 1.00 96.94 101 ASP A CA 1
ATOM 826 C C . ASP A 1 101 ? -7.366 3.775 -8.789 1.00 96.94 101 ASP A C 1
ATOM 828 O O . ASP A 1 101 ? -6.773 4.226 -9.777 1.00 96.94 101 ASP A O 1
ATOM 832 N N . SER A 1 102 ? -7.415 2.473 -8.500 1.00 97.25 102 SER A N 1
ATOM 833 C CA . SER A 1 102 ? -6.750 1.451 -9.299 1.00 97.25 102 SER A CA 1
ATOM 834 C C . SER A 1 102 ? -7.413 1.268 -10.663 1.00 97.25 102 SER A C 1
ATOM 836 O O . SER A 1 102 ? -6.707 1.276 -11.672 1.00 97.25 102 SER A O 1
ATOM 838 N N . THR A 1 103 ? -8.745 1.151 -10.718 1.00 96.94 103 THR A N 1
ATOM 839 C CA . THR A 1 103 ? -9.500 0.997 -11.976 1.00 96.94 103 THR A CA 1
ATOM 840 C C . THR A 1 103 ? -9.283 2.190 -12.909 1.00 96.94 103 THR A C 1
ATOM 842 O O . THR A 1 103 ? -9.035 2.018 -14.099 1.00 96.94 103 THR A O 1
ATOM 845 N N . ASN A 1 104 ? -9.297 3.412 -12.367 1.00 97.12 104 ASN A N 1
ATOM 846 C CA . ASN A 1 104 ? -9.080 4.642 -13.136 1.00 97.12 104 ASN A CA 1
ATOM 847 C C . ASN A 1 104 ? -7.594 4.957 -13.386 1.00 97.12 104 ASN A C 1
ATOM 849 O O . ASN A 1 104 ? -7.276 6.027 -13.902 1.00 97.12 104 ASN A O 1
ATOM 853 N N . LYS A 1 105 ? -6.675 4.061 -13.000 1.00 96.75 105 LYS A N 1
ATOM 854 C CA . LYS A 1 105 ? -5.221 4.189 -13.199 1.00 96.75 105 LYS A CA 1
ATOM 855 C C . LYS A 1 105 ? -4.627 5.498 -12.656 1.00 96.75 105 LYS A C 1
ATOM 857 O O . LYS A 1 105 ? -3.629 6.001 -13.176 1.00 96.75 105 LYS A O 1
ATOM 862 N N . ARG A 1 106 ? -5.189 6.044 -11.569 1.00 95.81 106 ARG A N 1
ATOM 863 C CA . ARG A 1 106 ? -4.733 7.317 -10.966 1.00 95.81 106 ARG A CA 1
ATOM 864 C C . ARG A 1 106 ? -3.289 7.261 -10.463 1.00 95.81 106 ARG A C 1
ATOM 866 O O . ARG A 1 106 ? -2.596 8.277 -10.421 1.00 95.81 106 ARG A O 1
ATOM 873 N N . TRP A 1 107 ? -2.802 6.061 -10.159 1.00 94.12 107 TRP A N 1
ATOM 874 C CA . TRP A 1 107 ? -1.412 5.797 -9.796 1.00 94.12 107 TRP A CA 1
ATOM 875 C C . TRP A 1 107 ? -0.399 6.190 -10.880 1.00 94.12 107 TRP A C 1
ATOM 877 O O . TRP A 1 107 ? 0.761 6.392 -10.542 1.00 94.12 107 TRP A O 1
ATOM 887 N N . GLN A 1 108 ? -0.787 6.365 -12.150 1.00 92.69 108 GLN A N 1
ATOM 888 C CA . GLN A 1 108 ? 0.145 6.799 -13.203 1.00 92.69 108 GLN A CA 1
ATOM 889 C C . GLN A 1 108 ? 0.765 8.175 -12.919 1.00 92.69 108 GLN A C 1
ATOM 891 O O . GLN A 1 108 ? 1.943 8.383 -13.198 1.00 92.69 108 GLN A O 1
ATOM 896 N N . GLY A 1 109 ? -0.003 9.099 -12.330 1.00 88.31 109 GLY A N 1
ATOM 897 C CA . GLY A 1 109 ? 0.497 10.418 -11.931 1.00 88.31 109 GLY A CA 1
ATOM 898 C C . GLY A 1 109 ? 1.128 10.438 -10.538 1.00 88.31 109 GLY A C 1
ATOM 899 O O . GLY A 1 109 ? 1.956 11.297 -10.245 1.00 88.31 109 GLY A O 1
ATOM 900 N N . SER A 1 110 ? 0.741 9.501 -9.667 1.00 92.12 110 SER A N 1
ATOM 901 C CA . SER A 1 110 ? 1.186 9.483 -8.274 1.00 92.12 110 SER A CA 1
ATOM 902 C C . SER A 1 110 ? 1.174 8.068 -7.672 1.00 92.12 110 SER A C 1
ATOM 904 O O . SER A 1 110 ? 0.282 7.734 -6.886 1.00 92.12 110 SER A O 1
ATOM 906 N N . PRO A 1 111 ? 2.172 7.217 -7.999 1.00 93.38 111 PRO A N 1
ATOM 907 C CA . PRO A 1 111 ? 2.149 5.800 -7.624 1.00 93.38 111 PRO A CA 1
ATOM 908 C C . PRO A 1 111 ? 2.133 5.529 -6.120 1.00 93.38 111 PRO A C 1
ATOM 910 O O . PRO A 1 111 ? 1.739 4.456 -5.695 1.00 93.38 111 PRO A O 1
ATOM 913 N N . LYS A 1 112 ? 2.598 6.483 -5.306 1.00 94.25 112 LYS A N 1
ATOM 914 C CA . LYS A 1 112 ? 2.636 6.359 -3.842 1.00 94.25 112 LYS A CA 1
ATOM 915 C C . LYS A 1 112 ? 1.322 6.767 -3.169 1.00 94.25 112 LYS A C 1
ATOM 917 O O . LYS A 1 112 ? 1.084 6.376 -2.032 1.00 94.25 112 LYS A O 1
ATOM 922 N N . HIS A 1 113 ? 0.522 7.605 -3.825 1.00 94.56 113 HIS A N 1
ATOM 923 C CA . HIS A 1 113 ? -0.651 8.233 -3.211 1.00 94.56 113 HIS A CA 1
ATOM 924 C C . HIS A 1 113 ? -1.980 7.668 -3.717 1.00 94.56 113 HIS A C 1
ATOM 926 O O . HIS A 1 113 ? -3.005 7.936 -3.101 1.00 94.56 113 HIS A O 1
ATOM 932 N N . HIS A 1 114 ? -1.960 6.881 -4.792 1.00 96.69 114 HIS A N 1
ATOM 933 C CA . HIS A 1 114 ? -3.131 6.187 -5.317 1.00 96.69 114 HIS A CA 1
ATOM 934 C C . HIS A 1 114 ? -2.875 4.690 -5.373 1.00 96.69 114 HIS A C 1
ATOM 936 O O . HIS A 1 114 ? -1.785 4.255 -5.753 1.00 96.69 114 HIS A O 1
ATOM 942 N N . THR A 1 115 ? -3.895 3.911 -5.030 1.00 97.69 115 THR A N 1
ATOM 943 C CA . THR A 1 115 ? -3.819 2.452 -5.040 1.00 97.69 115 THR A CA 1
ATOM 944 C C . THR A 1 115 ? -3.608 1.933 -6.461 1.00 97.69 115 THR A C 1
ATOM 946 O O . THR A 1 115 ? -4.304 2.327 -7.396 1.00 97.69 115 THR A O 1
ATOM 949 N N . ASN A 1 116 ? -2.657 1.014 -6.607 1.00 97.69 116 ASN A N 1
ATOM 950 C CA . ASN A 1 116 ? -2.459 0.207 -7.803 1.00 97.69 116 ASN A CA 1
ATOM 951 C C . ASN A 1 116 ? -2.556 -1.266 -7.399 1.00 97.69 116 ASN A C 1
ATOM 953 O O . ASN A 1 116 ? -1.630 -1.777 -6.764 1.00 97.69 116 ASN A O 1
ATOM 957 N N . LEU A 1 117 ? -3.688 -1.902 -7.701 1.00 98.00 117 LEU A N 1
ATOM 958 C CA . LEU A 1 117 ? -3.917 -3.323 -7.455 1.00 98.00 117 LEU A CA 1
ATOM 959 C C . LEU A 1 117 ? -3.249 -4.140 -8.561 1.00 98.00 117 LEU A C 1
ATOM 961 O O . LEU A 1 117 ? -3.456 -3.867 -9.745 1.00 98.00 117 LEU A O 1
ATOM 965 N N . ALA A 1 118 ? -2.461 -5.137 -8.167 1.00 97.50 118 ALA A N 1
ATOM 966 C CA . ALA A 1 118 ? -1.811 -6.074 -9.073 1.00 97.50 118 ALA A CA 1
ATOM 967 C C . ALA A 1 118 ? -2.836 -6.760 -9.985 1.00 97.50 118 ALA A C 1
ATOM 969 O O . ALA A 1 118 ? -2.604 -6.854 -11.185 1.00 97.50 118 ALA A O 1
ATOM 970 N N . GLU A 1 119 ? -4.001 -7.100 -9.437 1.00 97.25 119 GLU A N 1
ATOM 971 C CA . GLU A 1 119 ? -5.121 -7.728 -10.132 1.00 97.25 119 GLU A CA 1
ATOM 972 C C . GLU A 1 119 ? -5.597 -6.877 -11.318 1.00 97.25 119 GLU A C 1
ATOM 974 O O . GLU A 1 119 ? -5.723 -7.361 -12.436 1.00 97.25 119 GLU A O 1
ATOM 979 N N . HIS A 1 120 ? -5.745 -5.562 -11.127 1.00 96.75 120 HIS A N 1
ATOM 980 C CA . HIS A 1 120 ? -6.092 -4.641 -12.216 1.00 96.75 120 HIS A CA 1
ATOM 981 C C . HIS A 1 120 ? -4.929 -4.339 -13.168 1.00 96.75 120 HIS A C 1
ATOM 983 O O . HIS A 1 120 ? -5.153 -3.903 -14.295 1.00 96.75 120 HIS A O 1
ATOM 989 N N . PHE A 1 121 ? -3.685 -4.440 -12.698 1.00 96.75 121 PHE A N 1
ATOM 990 C CA . PHE A 1 121 ? -2.512 -4.108 -13.504 1.00 96.75 121 PHE A CA 1
ATOM 991 C C . PHE A 1 121 ? -2.111 -5.252 -14.441 1.00 96.75 121 PHE A C 1
ATOM 993 O O . PHE A 1 121 ? -1.672 -4.989 -15.561 1.00 96.75 121 PHE A O 1
ATOM 1000 N N . TYR A 1 122 ? -2.221 -6.492 -13.965 1.00 96.50 122 TYR A N 1
ATOM 1001 C CA . TYR A 1 122 ? -1.864 -7.712 -14.687 1.00 96.50 122 TYR A CA 1
ATOM 1002 C C . TYR A 1 122 ? -3.076 -8.454 -15.265 1.00 96.50 122 TYR A C 1
ATOM 1004 O O . TYR A 1 122 ? -2.880 -9.489 -15.896 1.00 96.50 122 TYR A O 1
ATOM 1012 N N . ASP A 1 123 ? -4.288 -7.919 -15.083 1.00 94.44 123 ASP A N 1
ATOM 1013 C CA . ASP A 1 123 ? -5.552 -8.558 -15.467 1.00 94.44 123 ASP A CA 1
ATOM 1014 C C . ASP A 1 123 ? -5.712 -9.958 -14.827 1.00 94.44 123 ASP A C 1
ATOM 1016 O O . ASP A 1 123 ? -6.118 -10.922 -15.477 1.00 94.44 123 ASP A O 1
ATOM 1020 N N . GLU A 1 124 ? -5.356 -10.072 -13.541 1.00 92.94 124 GLU A N 1
ATOM 1021 C CA . GLU A 1 124 ? -5.487 -11.299 -12.739 1.00 92.94 124 GLU A CA 1
ATOM 1022 C C . GLU A 1 124 ? -6.849 -11.354 -12.020 1.00 92.94 124 GLU A C 1
ATOM 1024 O O . GLU A 1 124 ? -7.481 -10.328 -11.754 1.00 92.94 124 GLU A O 1
ATOM 1029 N N . GLU A 1 125 ? -7.299 -12.565 -11.685 1.00 87.44 125 GLU A N 1
ATOM 1030 C CA . GLU A 1 125 ? -8.481 -12.774 -10.841 1.00 87.44 125 GLU A CA 1
ATOM 1031 C C . GLU A 1 125 ? -8.190 -12.428 -9.368 1.00 87.44 125 GLU A C 1
ATOM 1033 O O . GLU A 1 125 ? -7.042 -12.471 -8.922 1.00 87.44 125 GLU A O 1
ATOM 1038 N N . ILE A 1 126 ? -9.246 -12.082 -8.622 1.00 81.19 126 ILE A N 1
ATOM 1039 C CA . ILE A 1 126 ? -9.194 -11.712 -7.193 1.00 81.19 126 ILE A CA 1
ATOM 1040 C C . ILE A 1 126 ? -9.369 -12.942 -6.309 1.00 81.19 126 ILE A C 1
ATOM 1042 O O . ILE A 1 126 ? -10.346 -13.689 -6.549 1.00 81.19 126 ILE A O 1
#

Organism: NCBI:txid412755

Secondary structure (DSSP, 8-state):
-----------HHHHHHHHH-HHHHIIIIIITTTTTSTTS-HHHHHHHHHHT-B-HHHHHHHHHHHHHHHHHHHHHHHS-PPPHHHHHHHHHHHHHHHHHHHHTTGGGT-TTTS--BHHHHHT---